Protein AF-A0A1Y5L984-F1 (afdb_monomer_lite)

pLDDT: mean 82.31, std 17.51, range [41.84, 98.06]

Radius of gyration: 14.57 Å; chains: 1; bounding box: 34×36×32 Å

Foldseek 3Di:
DDDDDLPDDDDDDDDDDPVVQVVLCVVCVLFQHHSVLSVQVVVCVVVVHDRRPVSVVSGDPVSVVVVVVVVVVPDDDDPPPPPDD

Secondary structure (DSSP, 8-state):
-PPPP--S---------HHHHHHHHHHHHHTT--HHHHHHHHHHHHTTPPPPHHHHTT--HHHHHHHHHHHGGG-SS--------

Structure (mmCIF, N/CA/C/O backbone):
data_AF-A0A1Y5L984-F1
#
_entry.id   AF-A0A1Y5L984-F1
#
loop_
_atom_site.group_PDB
_atom_site.id
_atom_site.type_symbol
_atom_site.label_atom_id
_atom_site.label_alt_id
_atom_site.label_comp_id
_atom_site.label_asym_id
_atom_site.label_entity_id
_atom_site.label_seq_id
_atom_site.pdbx_PDB_ins_code
_atom_site.Cartn_x
_atom_site.Cartn_y
_atom_site.Cartn_z
_atom_site.occupancy
_atom_site.B_iso_or_equiv
_atom_site.auth_seq_id
_atom_site.auth_comp_id
_atom_site.auth_asym_id
_atom_site.auth_atom_id
_atom_site.pdbx_PDB_model_num
ATOM 1 N N . MET A 1 1 ? 16.740 10.310 8.238 1.00 41.84 1 MET A N 1
ATOM 2 C CA . MET A 1 1 ? 15.381 10.777 8.592 1.00 41.84 1 MET A CA 1
ATOM 3 C C . MET A 1 1 ? 14.533 9.557 8.919 1.00 41.84 1 MET A C 1
ATOM 5 O O . MET A 1 1 ? 14.507 8.639 8.111 1.00 41.84 1 MET A O 1
ATOM 9 N N . GLY A 1 2 ? 13.945 9.487 10.116 1.00 58.88 2 GLY A N 1
ATOM 10 C CA . GLY A 1 2 ? 13.141 8.338 10.552 1.00 58.88 2 GLY A CA 1
ATOM 11 C C . GLY A 1 2 ? 11.766 8.317 9.884 1.00 58.88 2 GLY A C 1
ATOM 12 O O . GLY A 1 2 ? 11.180 9.367 9.629 1.00 58.88 2 GLY A O 1
ATOM 13 N N . ARG A 1 3 ? 11.255 7.122 9.583 1.00 68.38 3 ARG A N 1
ATOM 14 C CA . ARG A 1 3 ? 9.930 6.944 8.982 1.00 68.38 3 ARG A CA 1
ATOM 15 C C . ARG A 1 3 ? 8.836 7.257 10.018 1.00 68.38 3 ARG A C 1
ATOM 17 O O . ARG A 1 3 ? 8.987 6.834 11.164 1.00 68.38 3 ARG A O 1
ATOM 24 N N . PRO A 1 4 ? 7.740 7.951 9.653 1.00 71.50 4 PRO A N 1
ATOM 25 C CA . PRO A 1 4 ? 6.647 8.229 10.583 1.00 71.50 4 PRO A CA 1
ATOM 26 C C . PRO A 1 4 ? 6.082 6.944 11.199 1.00 71.50 4 PRO A C 1
ATOM 28 O O . PRO A 1 4 ? 5.912 5.938 10.503 1.00 71.50 4 PRO A O 1
ATOM 31 N N . HIS A 1 5 ? 5.775 6.980 12.497 1.00 76.56 5 HIS A N 1
ATOM 32 C CA . HIS A 1 5 ? 5.165 5.856 13.205 1.00 76.56 5 HIS A CA 1
ATOM 33 C C . HIS A 1 5 ? 3.782 5.529 12.613 1.00 76.56 5 HIS A C 1
ATOM 35 O O . HIS A 1 5 ? 2.923 6.404 12.517 1.00 76.56 5 HIS A O 1
ATOM 41 N N . LYS A 1 6 ? 3.554 4.263 12.232 1.00 82.25 6 LYS A N 1
ATOM 42 C CA . LYS A 1 6 ? 2.314 3.796 11.570 1.00 82.25 6 LYS A CA 1
ATOM 43 C C . LYS A 1 6 ? 1.197 3.369 12.545 1.00 82.25 6 LYS A C 1
ATOM 45 O O . LYS A 1 6 ? 0.159 2.874 12.106 1.00 82.25 6 LYS A O 1
ATOM 50 N N . GLY A 1 7 ? 1.391 3.552 13.853 1.00 86.56 7 GLY A N 1
ATOM 51 C CA . GLY A 1 7 ? 0.457 3.102 14.895 1.00 86.56 7 GLY A CA 1
ATOM 52 C C . GLY A 1 7 ? 0.618 1.620 15.262 1.00 86.56 7 GLY A C 1
ATOM 53 O O . GLY A 1 7 ? 1.506 0.936 14.757 1.00 86.56 7 GLY A O 1
ATOM 54 N N . THR A 1 8 ? -0.251 1.115 16.144 1.00 89.12 8 THR A N 1
ATOM 55 C CA . THR A 1 8 ? -0.236 -0.281 16.624 1.00 89.12 8 THR A CA 1
ATOM 56 C C . THR A 1 8 ? -0.588 -1.258 15.504 1.00 89.12 8 THR A C 1
ATOM 58 O O . THR A 1 8 ? -1.755 -1.369 15.129 1.00 89.12 8 THR A O 1
ATOM 61 N N . ARG A 1 9 ? 0.398 -1.976 14.956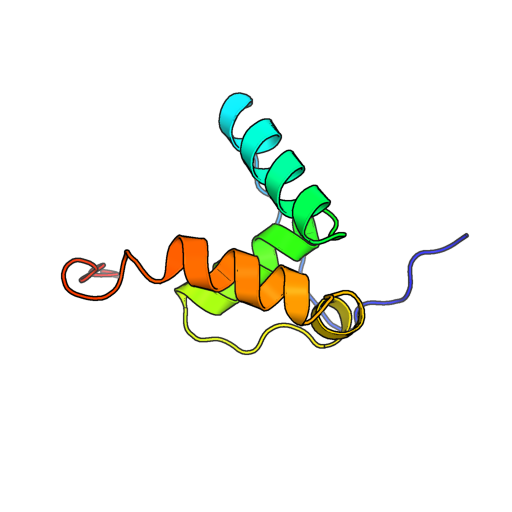 1.00 87.62 9 ARG A N 1
ATOM 62 C CA . ARG A 1 9 ? 0.226 -2.919 13.835 1.00 87.62 9 ARG A CA 1
ATOM 63 C C . ARG A 1 9 ? 1.141 -4.139 14.005 1.00 87.62 9 ARG A C 1
ATOM 65 O O . ARG A 1 9 ? 2.168 -4.051 14.673 1.00 87.62 9 ARG A O 1
ATOM 72 N N . LYS A 1 10 ? 0.776 -5.270 13.391 1.00 91.25 10 LYS A N 1
ATOM 73 C CA . LYS A 1 10 ? 1.627 -6.472 13.287 1.00 91.25 10 LYS A CA 1
ATOM 74 C C . LYS A 1 10 ? 2.331 -6.514 11.928 1.00 91.25 10 LYS A C 1
ATOM 76 O O . LYS A 1 10 ? 1.845 -5.931 10.962 1.00 91.25 10 LYS A O 1
ATOM 81 N N . CYS A 1 11 ? 3.475 -7.192 11.868 1.00 90.50 11 CYS A N 1
ATOM 82 C CA . CYS A 1 11 ? 4.245 -7.359 10.637 1.00 90.50 11 CYS A CA 1
ATOM 83 C C . CYS A 1 11 ? 3.678 -8.502 9.784 1.00 90.50 11 CYS A C 1
ATOM 85 O O . CYS A 1 11 ? 3.386 -9.575 10.312 1.00 90.50 11 CYS A O 1
ATOM 87 N N . ILE A 1 12 ? 3.579 -8.275 8.473 1.00 89.81 12 ILE A N 1
ATOM 88 C CA . ILE A 1 12 ? 3.342 -9.306 7.459 1.00 89.81 12 ILE A CA 1
ATOM 89 C C . ILE A 1 12 ? 4.627 -9.404 6.632 1.00 89.81 12 ILE A C 1
ATOM 91 O O . ILE A 1 12 ? 5.058 -8.413 6.047 1.00 89.81 12 ILE A O 1
ATOM 95 N N . SER A 1 13 ? 5.251 -10.583 6.605 1.00 92.12 13 SER A N 1
ATOM 96 C CA . SER A 1 13 ? 6.477 -10.845 5.843 1.00 92.12 13 SER A CA 1
ATOM 97 C C . SER A 1 13 ? 6.193 -11.907 4.788 1.00 92.12 13 SER A C 1
ATOM 99 O O . SER A 1 13 ? 5.850 -13.038 5.130 1.00 92.12 13 SER A O 1
ATOM 101 N N . VAL A 1 14 ? 6.295 -11.534 3.510 1.00 90.44 14 VAL A N 1
ATOM 102 C CA . VAL A 1 14 ? 5.938 -12.384 2.363 1.00 90.44 14 VAL A CA 1
ATOM 103 C C . VAL A 1 14 ? 7.043 -12.313 1.315 1.00 90.44 14 VAL A C 1
ATOM 105 O O . VAL A 1 14 ? 7.681 -11.275 1.142 1.00 90.44 14 VAL A O 1
ATOM 108 N N . ARG A 1 15 ? 7.272 -13.423 0.607 1.00 94.19 15 ARG A N 1
ATOM 109 C CA . ARG A 1 15 ? 8.187 -13.497 -0.537 1.00 94.19 15 ARG A CA 1
ATOM 110 C C . ARG A 1 15 ? 7.385 -13.763 -1.803 1.00 94.19 15 ARG A C 1
ATOM 112 O O . ARG A 1 15 ? 6.730 -14.796 -1.898 1.00 94.19 15 ARG A O 1
ATOM 119 N N . ALA A 1 16 ? 7.449 -12.842 -2.758 1.00 93.69 16 ALA A N 1
ATOM 120 C CA . ALA A 1 16 ? 6.841 -13.012 -4.074 1.00 93.69 16 ALA A CA 1
ATOM 121 C C . ALA A 1 16 ? 7.859 -13.603 -5.072 1.00 93.69 16 ALA A C 1
ATOM 123 O O . ALA A 1 16 ? 9.059 -13.344 -4.937 1.00 93.69 16 ALA A O 1
ATOM 124 N N . PRO A 1 17 ? 7.413 -14.356 -6.096 1.00 98.06 17 PRO A N 1
ATOM 125 C CA . PRO A 1 17 ? 8.232 -14.655 -7.267 1.00 98.06 17 PRO A CA 1
ATOM 126 C C . PRO A 1 17 ? 8.812 -13.377 -7.882 1.00 98.06 17 PRO A C 1
ATOM 128 O O . PRO A 1 17 ? 8.148 -12.342 -7.902 1.00 98.06 17 PRO A O 1
ATOM 131 N N . LEU A 1 18 ? 10.030 -13.454 -8.426 1.00 96.44 18 LEU A N 1
ATOM 132 C CA . LEU A 1 18 ? 10.780 -12.278 -8.887 1.00 96.44 18 LEU A CA 1
ATOM 133 C C . LEU A 1 18 ? 9.983 -11.401 -9.866 1.00 96.44 18 LEU A C 1
ATOM 135 O O . LEU A 1 18 ? 9.887 -10.193 -9.680 1.00 96.44 18 LEU A O 1
ATOM 139 N N . GLN A 1 19 ? 9.358 -12.017 -10.870 1.00 96.44 19 GLN A N 1
ATOM 140 C CA . GLN A 1 19 ? 8.562 -11.292 -11.864 1.00 96.44 19 GLN A CA 1
ATOM 141 C C . GLN A 1 19 ? 7.350 -10.589 -11.241 1.00 96.44 19 GLN A C 1
ATOM 143 O O . GLN A 1 19 ? 7.023 -9.469 -11.624 1.00 96.44 19 GLN A O 1
ATOM 148 N N . GLN A 1 20 ? 6.708 -11.222 -10.256 1.00 95.88 20 GLN A N 1
ATOM 149 C CA . GLN A 1 20 ? 5.585 -10.620 -9.545 1.00 95.88 20 GLN A CA 1
ATOM 150 C C . GLN A 1 20 ? 6.047 -9.441 -8.694 1.00 95.88 20 GLN A C 1
ATOM 152 O O . GLN A 1 20 ? 5.405 -8.398 -8.710 1.00 95.88 20 GLN A O 1
ATOM 157 N N . HIS A 1 21 ? 7.184 -9.574 -8.007 1.00 96.88 21 HIS A N 1
ATOM 158 C CA . HIS A 1 21 ? 7.766 -8.474 -7.246 1.00 96.88 21 HIS A CA 1
ATOM 159 C C . HIS A 1 21 ? 7.990 -7.243 -8.131 1.00 96.88 21 HIS A C 1
ATOM 161 O O . HIS A 1 21 ? 7.501 -6.168 -7.797 1.00 96.88 21 HIS A O 1
ATOM 167 N N . SER A 1 22 ? 8.668 -7.401 -9.274 1.00 96.06 22 SER A N 1
ATOM 168 C CA . SER A 1 22 ? 8.908 -6.296 -10.214 1.00 96.06 22 SER A CA 1
ATOM 169 C C . SER A 1 22 ? 7.611 -5.692 -10.751 1.00 96.06 22 SER A C 1
ATOM 171 O O . SER A 1 22 ? 7.498 -4.476 -10.876 1.00 96.06 22 SER A O 1
ATOM 173 N N . PHE A 1 23 ? 6.607 -6.526 -11.034 1.00 95.62 23 PHE A N 1
ATOM 174 C CA . PHE A 1 23 ? 5.297 -6.043 -11.458 1.00 95.62 23 PHE A CA 1
ATOM 175 C C . PHE A 1 23 ? 4.625 -5.193 -10.370 1.00 95.62 23 PHE A C 1
ATOM 177 O O . PHE A 1 23 ? 4.177 -4.086 -10.653 1.00 95.62 23 PHE A O 1
ATOM 184 N N . TYR A 1 24 ? 4.574 -5.669 -9.124 1.00 95.31 24 TYR A N 1
ATOM 185 C CA . TYR A 1 24 ? 3.958 -4.933 -8.014 1.00 95.31 24 TYR A CA 1
ATOM 186 C C . TYR A 1 24 ? 4.715 -3.651 -7.668 1.00 95.31 24 TYR A C 1
ATOM 188 O O . TYR A 1 24 ? 4.094 -2.657 -7.307 1.00 95.31 24 TYR A O 1
ATOM 196 N N . GLU A 1 25 ? 6.040 -3.660 -7.793 1.00 96.44 25 GLU A N 1
ATOM 197 C CA . GLU A 1 25 ? 6.879 -2.483 -7.575 1.00 96.44 25 GLU A CA 1
ATOM 198 C C . GLU A 1 25 ? 6.550 -1.370 -8.574 1.00 96.44 25 GLU A C 1
ATOM 200 O O . GLU A 1 25 ? 6.275 -0.247 -8.156 1.00 96.44 25 GLU A O 1
ATOM 205 N N . ALA A 1 26 ? 6.441 -1.698 -9.866 1.00 95.44 26 ALA A N 1
ATOM 206 C CA . ALA A 1 26 ? 6.027 -0.736 -10.886 1.00 95.44 26 ALA A CA 1
ATOM 207 C C . ALA A 1 26 ? 4.624 -0.161 -10.607 1.00 95.44 26 ALA A C 1
ATOM 209 O O . ALA A 1 26 ? 4.389 1.034 -10.773 1.00 95.44 26 ALA A O 1
ATOM 210 N N . ARG A 1 27 ? 3.686 -0.988 -10.124 1.00 93.94 27 ARG A N 1
ATOM 211 C CA . ARG A 1 27 ? 2.339 -0.523 -9.735 1.00 93.94 27 ARG A CA 1
ATOM 212 C C . ARG A 1 27 ? 2.348 0.390 -8.518 1.00 93.94 27 ARG A C 1
ATOM 214 O O . ARG A 1 27 ? 1.597 1.362 -8.470 1.00 93.94 27 ARG A O 1
ATOM 221 N N . ALA A 1 28 ? 3.188 0.084 -7.536 1.00 95.62 28 ALA A N 1
ATOM 222 C CA . ALA A 1 28 ? 3.356 0.935 -6.371 1.00 95.62 28 ALA A CA 1
ATOM 223 C C . ALA A 1 28 ? 3.903 2.311 -6.787 1.00 95.62 28 ALA A C 1
ATOM 225 O O . ALA A 1 28 ? 3.368 3.333 -6.356 1.00 95.62 28 ALA A O 1
ATOM 226 N N . GLU A 1 29 ? 4.889 2.340 -7.687 1.00 95.12 29 GLU A N 1
ATOM 227 C CA . GLU A 1 29 ? 5.478 3.571 -8.221 1.00 95.12 29 GLU A CA 1
ATOM 228 C C . GLU A 1 29 ? 4.461 4.429 -8.992 1.00 95.12 29 GLU A C 1
ATOM 230 O O . GLU A 1 29 ? 4.389 5.638 -8.758 1.00 95.12 29 GLU A O 1
ATOM 235 N N . GLU A 1 30 ? 3.607 3.817 -9.825 1.00 93.31 30 GLU A N 1
ATOM 236 C CA . GLU A 1 30 ? 2.510 4.510 -10.527 1.00 93.31 30 GLU A CA 1
ATOM 237 C C . GLU A 1 30 ? 1.629 5.314 -9.550 1.00 93.31 30 GLU A C 1
ATOM 239 O O . GLU A 1 30 ? 1.217 6.432 -9.866 1.00 93.31 30 GLU A O 1
ATOM 244 N N . LEU A 1 31 ? 1.400 4.789 -8.340 1.00 93.94 31 LEU A N 1
ATOM 245 C CA . LEU A 1 31 ? 0.604 5.416 -7.279 1.00 93.94 31 LEU A CA 1
ATOM 246 C C . LEU A 1 31 ? 1.416 6.277 -6.296 1.00 93.94 31 LEU A C 1
ATOM 248 O O . LEU A 1 31 ? 0.833 6.870 -5.389 1.00 93.94 31 LEU A O 1
ATOM 252 N N . GLY A 1 32 ? 2.742 6.358 -6.442 1.00 94.25 32 GLY A N 1
ATOM 253 C CA . GLY A 1 32 ? 3.615 7.034 -5.475 1.00 94.25 32 GLY A CA 1
ATOM 254 C C . GLY A 1 32 ? 3.674 6.338 -4.108 1.00 94.25 32 GLY A C 1
ATOM 255 O O . GLY A 1 32 ? 3.928 6.982 -3.087 1.00 94.25 32 GLY A O 1
ATOM 256 N N . LEU A 1 33 ? 3.413 5.030 -4.067 1.00 94.81 33 LEU A N 1
ATOM 257 C CA . LEU A 1 33 ? 3.446 4.208 -2.864 1.00 94.81 33 LEU A CA 1
ATOM 258 C C . LEU A 1 33 ? 4.730 3.383 -2.782 1.00 94.81 33 LEU A C 1
ATOM 260 O O . LEU A 1 33 ? 5.343 3.017 -3.778 1.00 94.81 33 LEU A O 1
ATOM 264 N N . GLU A 1 34 ? 5.098 3.012 -1.559 1.00 93.88 34 GLU A N 1
ATOM 265 C CA . GLU A 1 34 ? 6.046 1.919 -1.363 1.00 93.88 34 GLU A CA 1
ATOM 266 C C . GLU A 1 34 ? 5.348 0.571 -1.552 1.00 93.88 34 GLU A C 1
ATOM 268 O O . GLU A 1 34 ? 4.175 0.424 -1.205 1.00 93.88 34 GLU A O 1
ATOM 273 N N . LEU A 1 35 ? 6.098 -0.443 -1.993 1.00 94.88 35 LEU A N 1
ATOM 274 C CA . LEU A 1 35 ? 5.572 -1.779 -2.288 1.00 94.88 35 LEU A CA 1
ATOM 275 C C . LEU A 1 35 ? 4.717 -2.377 -1.155 1.00 94.88 35 LEU A C 1
ATOM 277 O O . LEU A 1 35 ? 3.654 -2.938 -1.407 1.00 94.88 35 LEU A O 1
ATOM 281 N N . GLY A 1 36 ? 5.142 -2.230 0.103 1.00 93.44 36 GLY A N 1
ATOM 282 C CA . GLY A 1 36 ? 4.375 -2.733 1.249 1.00 93.44 36 GLY A CA 1
ATOM 283 C C . GLY A 1 36 ? 3.053 -1.990 1.483 1.00 93.44 36 GLY A C 1
ATOM 284 O O . GLY A 1 36 ? 2.066 -2.606 1.880 1.00 93.44 36 GLY A O 1
ATOM 285 N N . ASP A 1 37 ? 3.015 -0.683 1.211 1.00 94.88 37 ASP A N 1
ATOM 286 C CA . ASP A 1 37 ? 1.787 0.112 1.319 1.00 94.88 37 ASP A CA 1
ATOM 287 C C . ASP A 1 37 ? 0.839 -0.224 0.150 1.00 94.88 37 ASP A C 1
ATOM 289 O O . ASP A 1 37 ? -0.362 -0.373 0.357 1.00 94.88 37 ASP A O 1
ATOM 293 N N . TYR A 1 38 ? 1.378 -0.445 -1.054 1.00 95.62 38 TYR A N 1
ATOM 294 C CA . TYR A 1 38 ? 0.610 -0.938 -2.202 1.00 95.62 38 TYR A CA 1
ATOM 295 C C . TYR A 1 38 ? -0.004 -2.322 -1.942 1.00 95.62 38 TYR A C 1
ATOM 297 O O . TYR A 1 38 ? -1.192 -2.525 -2.181 1.00 95.62 38 TYR A O 1
ATOM 305 N N . ALA A 1 39 ? 0.762 -3.261 -1.378 1.00 94.56 39 ALA A N 1
ATOM 306 C CA . ALA A 1 39 ? 0.245 -4.583 -1.031 1.00 94.56 39 ALA A CA 1
ATOM 307 C C . ALA A 1 39 ? -0.929 -4.501 -0.037 1.00 94.56 39 ALA A C 1
ATOM 309 O O . ALA A 1 39 ? -1.930 -5.197 -0.202 1.00 94.56 39 ALA A O 1
ATOM 310 N N . LEU A 1 40 ? -0.839 -3.626 0.971 1.00 94.12 40 LEU A N 1
ATOM 311 C CA . LEU A 1 40 ? -1.934 -3.394 1.918 1.00 94.12 40 LEU A CA 1
ATOM 312 C C . LEU A 1 40 ? -3.152 -2.735 1.268 1.00 94.12 40 LEU A C 1
ATOM 314 O O . LEU A 1 40 ? -4.268 -3.113 1.608 1.00 94.12 40 LEU A O 1
ATOM 318 N N . LEU A 1 41 ? -2.958 -1.800 0.334 1.00 94.06 41 LEU A N 1
ATOM 319 C CA . LEU A 1 41 ? -4.051 -1.213 -0.445 1.00 94.06 41 LEU A CA 1
ATOM 320 C C . LEU A 1 41 ? -4.808 -2.291 -1.233 1.00 94.06 41 LEU A C 1
ATOM 322 O O . LEU A 1 41 ? -6.031 -2.371 -1.141 1.00 94.06 41 LEU A O 1
ATOM 326 N N . VAL A 1 42 ? -4.081 -3.135 -1.971 1.00 93.06 42 VAL A N 1
ATOM 327 C CA . VAL A 1 42 ? -4.671 -4.217 -2.774 1.00 93.06 42 VAL A CA 1
ATOM 328 C C . VAL A 1 42 ? -5.411 -5.214 -1.885 1.00 93.06 42 VAL A C 1
ATOM 330 O O . VAL A 1 42 ? -6.553 -5.550 -2.179 1.00 93.06 42 VAL A O 1
ATOM 333 N N . MET A 1 43 ? -4.804 -5.651 -0.776 1.00 93.56 43 MET A N 1
ATOM 334 C CA . MET A 1 43 ? -5.462 -6.567 0.161 1.00 93.56 43 MET A CA 1
ATOM 335 C C . MET A 1 43 ? -6.706 -5.942 0.800 1.00 93.56 43 MET A C 1
ATOM 337 O O . MET A 1 43 ? -7.739 -6.597 0.864 1.00 93.56 43 MET A O 1
ATOM 341 N N . ALA A 1 44 ? -6.643 -4.684 1.245 1.00 93.25 44 ALA A N 1
ATOM 342 C CA . ALA A 1 44 ? -7.803 -4.013 1.826 1.00 93.25 44 ALA A CA 1
ATOM 343 C C . ALA A 1 44 ? -8.967 -3.963 0.827 1.00 93.25 44 ALA A C 1
ATOM 345 O O . ALA A 1 44 ? -10.084 -4.334 1.169 1.00 93.25 44 ALA A O 1
ATOM 346 N N . ARG A 1 45 ? -8.690 -3.622 -0.436 1.00 88.44 45 ARG A N 1
ATOM 347 C CA . ARG A 1 45 ? -9.698 -3.605 -1.504 1.00 88.44 45 ARG A CA 1
ATOM 348 C C . ARG A 1 45 ? -10.265 -4.980 -1.822 1.00 88.44 45 ARG A C 1
ATOM 350 O O . ARG A 1 45 ? -11.477 -5.121 -1.891 1.00 88.44 45 ARG A O 1
ATOM 357 N N . ALA A 1 46 ? -9.408 -5.989 -1.965 1.00 89.81 46 ALA A N 1
ATOM 358 C CA . ALA A 1 46 ? -9.832 -7.354 -2.277 1.00 89.81 46 ALA A CA 1
ATOM 359 C C . ALA A 1 46 ? -10.798 -7.939 -1.231 1.00 89.81 46 ALA A C 1
ATOM 361 O O . ALA A 1 46 ? -11.618 -8.789 -1.563 1.00 89.81 46 ALA A O 1
ATOM 362 N N . TYR A 1 47 ? -10.708 -7.478 0.019 1.00 90.19 47 TYR A N 1
ATOM 363 C CA . TYR A 1 47 ? -11.547 -7.933 1.129 1.00 90.19 47 TYR A CA 1
ATOM 364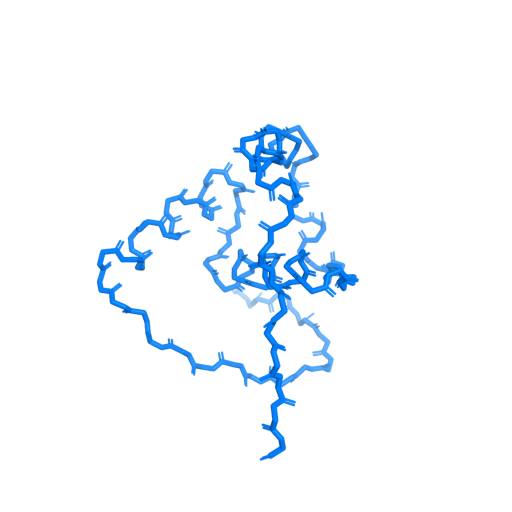 C C . TYR A 1 47 ? -12.551 -6.877 1.622 1.00 90.19 47 TYR A C 1
ATOM 366 O O . TYR A 1 47 ? -13.124 -7.056 2.695 1.00 90.19 47 TYR A O 1
ATOM 374 N N . ASN A 1 48 ? -12.777 -5.790 0.871 1.00 87.56 48 ASN A N 1
ATOM 375 C CA . ASN A 1 48 ? -13.671 -4.685 1.251 1.00 87.56 48 ASN A CA 1
ATOM 376 C C . ASN A 1 48 ? -13.414 -4.133 2.671 1.00 87.56 48 ASN A C 1
ATOM 378 O O . ASN A 1 48 ? -14.342 -3.855 3.430 1.00 87.56 48 ASN A O 1
ATOM 382 N N . LEU A 1 49 ? -12.141 -3.990 3.037 1.00 91.81 49 LEU A N 1
ATOM 383 C CA . LEU A 1 49 ? -11.690 -3.403 4.295 1.00 91.81 49 LEU A CA 1
ATOM 384 C C . LEU A 1 49 ? -11.282 -1.941 4.106 1.00 91.81 49 LEU A C 1
ATOM 386 O O . LEU A 1 49 ? -10.837 -1.531 3.031 1.00 91.81 49 LEU A O 1
ATOM 390 N N . ASP A 1 50 ? -11.339 -1.181 5.197 1.00 91.25 50 ASP A N 1
ATOM 391 C CA . ASP A 1 50 ? -10.838 0.189 5.218 1.00 91.25 50 ASP A CA 1
ATOM 392 C C . ASP A 1 50 ? -9.335 0.238 4.914 1.00 91.25 50 ASP A C 1
ATOM 394 O O . ASP A 1 50 ? -8.511 -0.457 5.524 1.00 91.25 50 ASP A O 1
ATOM 398 N N . VAL A 1 51 ? -8.962 1.116 3.983 1.00 91.44 51 VAL A N 1
ATOM 399 C CA . VAL A 1 51 ? -7.558 1.393 3.680 1.00 91.44 51 VAL A CA 1
ATOM 400 C C . VAL A 1 51 ? -6.957 2.207 4.833 1.00 91.44 51 VAL A C 1
ATOM 402 O O . VAL A 1 51 ? -7.517 3.236 5.204 1.00 91.44 51 VAL A O 1
ATOM 405 N N . PRO A 1 52 ? -5.792 1.820 5.385 1.00 91.62 52 PRO A N 1
ATOM 406 C CA . PRO A 1 52 ? -5.166 2.565 6.472 1.00 91.62 52 PRO A CA 1
ATOM 407 C C . PRO A 1 52 ? -4.919 4.050 6.149 1.00 91.62 52 PRO A C 1
ATOM 409 O O . PRO A 1 52 ? -4.301 4.374 5.135 1.00 91.62 52 PRO A O 1
ATOM 412 N N . ASP A 1 53 ? -5.268 4.950 7.075 1.00 90.81 53 ASP A N 1
ATOM 413 C CA . ASP A 1 53 ? -5.153 6.411 6.900 1.00 90.81 53 ASP A CA 1
ATOM 414 C C . ASP A 1 53 ? -3.775 6.897 6.436 1.00 90.81 53 ASP A C 1
ATOM 416 O O . ASP A 1 53 ? -3.656 7.857 5.676 1.00 90.81 53 ASP A O 1
ATOM 420 N N . TYR A 1 54 ? -2.696 6.263 6.904 1.00 89.69 54 TYR A N 1
ATOM 421 C CA . TYR A 1 54 ? -1.335 6.658 6.527 1.00 89.69 54 TYR A CA 1
ATOM 422 C C . TYR A 1 54 ? -1.006 6.348 5.059 1.00 89.69 54 TYR A C 1
ATOM 424 O O . TYR A 1 54 ? -0.045 6.908 4.534 1.00 89.69 54 TYR A O 1
ATOM 432 N N . ILE A 1 55 ? -1.763 5.450 4.424 1.00 92.81 55 ILE A N 1
ATOM 433 C CA . ILE A 1 55 ? -1.696 5.159 2.989 1.00 92.81 55 ILE A CA 1
ATOM 434 C C . ILE A 1 55 ? -2.562 6.172 2.248 1.00 92.81 55 ILE A C 1
ATOM 436 O O . ILE A 1 55 ? -2.075 6.801 1.315 1.00 92.81 55 ILE A O 1
ATOM 440 N N . LEU A 1 56 ? -3.794 6.411 2.720 1.00 90.56 56 LEU A N 1
ATOM 441 C CA . LEU A 1 56 ? -4.702 7.406 2.136 1.00 90.56 56 LEU A CA 1
ATOM 442 C C . LEU A 1 56 ? -4.053 8.793 2.029 1.00 90.56 56 LEU A C 1
ATOM 444 O O . LEU A 1 56 ? -4.165 9.446 1.001 1.00 90.56 56 LEU A O 1
ATOM 448 N N . LYS A 1 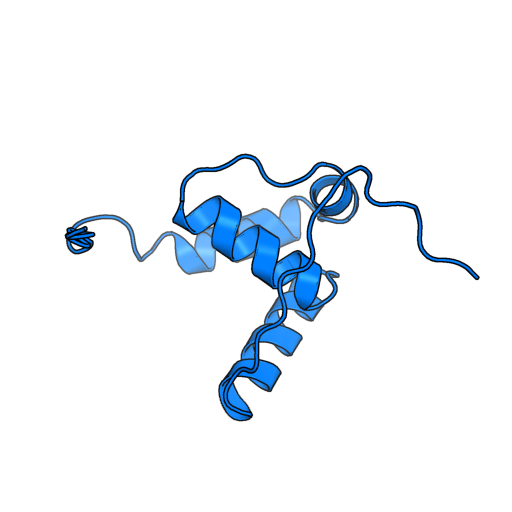57 ? -3.283 9.209 3.042 1.00 90.75 57 LYS A N 1
ATOM 449 C CA . LYS A 1 57 ? -2.544 10.487 3.045 1.00 90.75 57 LYS A CA 1
ATOM 450 C C . LYS A 1 57 ? -1.465 10.614 1.963 1.00 90.75 57 LYS A C 1
ATOM 452 O O . LYS A 1 57 ? -0.987 11.719 1.732 1.00 90.75 57 LYS A O 1
ATOM 457 N N . LYS A 1 58 ? -1.027 9.504 1.367 1.00 91.06 58 LYS A N 1
ATOM 458 C CA . LYS A 1 58 ? -0.012 9.479 0.302 1.00 91.06 58 LYS A CA 1
ATOM 459 C C . LYS A 1 58 ? -0.625 9.381 -1.087 1.00 91.06 58 LYS A C 1
ATOM 461 O O . LYS A 1 58 ? 0.064 9.654 -2.063 1.00 91.06 58 LYS A O 1
ATOM 466 N N . LEU A 1 59 ? -1.872 8.927 -1.166 1.00 91.31 59 LEU A N 1
ATOM 467 C CA . LEU A 1 59 ? -2.535 8.665 -2.428 1.00 91.31 59 LEU A CA 1
ATOM 468 C C . LEU A 1 59 ? -2.959 9.973 -3.083 1.00 91.31 59 LEU A C 1
ATOM 470 O O . LEU A 1 59 ? -3.603 10.822 -2.471 1.00 91.31 59 LEU A O 1
ATOM 474 N N . ASP A 1 60 ? -2.626 10.082 -4.361 1.00 91.12 60 ASP A N 1
ATOM 475 C CA . ASP A 1 60 ? -3.226 11.053 -5.259 1.00 91.12 60 ASP A CA 1
ATOM 476 C C . ASP A 1 60 ? -4.587 10.499 -5.728 1.00 91.12 60 ASP A C 1
ATOM 478 O O . ASP A 1 60 ? -4.619 9.423 -6.342 1.00 91.12 60 ASP A O 1
ATOM 482 N N . PRO A 1 61 ? -5.710 11.188 -5.448 1.00 88.00 61 PRO A N 1
ATOM 483 C CA . PRO A 1 61 ? -7.038 10.733 -5.847 1.00 88.00 61 PRO A CA 1
ATOM 484 C C . PRO A 1 61 ? -7.183 10.492 -7.354 1.00 88.00 61 PRO A C 1
ATOM 486 O O . PRO A 1 61 ? -7.910 9.583 -7.754 1.00 88.00 61 PRO A O 1
ATOM 489 N N . GLU A 1 62 ? -6.495 11.264 -8.200 1.00 89.00 62 GLU A N 1
ATOM 490 C CA . GLU A 1 62 ? -6.585 11.105 -9.654 1.00 89.00 62 GLU A CA 1
ATOM 491 C C . GLU A 1 62 ? -5.892 9.825 -10.115 1.00 89.00 62 GLU A C 1
ATOM 493 O O . GLU A 1 62 ? -6.462 9.045 -10.882 1.00 89.00 62 GLU A O 1
ATOM 498 N N . LYS A 1 63 ? -4.690 9.565 -9.591 1.00 88.19 63 LYS A N 1
ATOM 499 C CA . LYS A 1 63 ? -3.949 8.326 -9.865 1.00 88.19 63 LYS A CA 1
ATOM 500 C C . LYS A 1 63 ? -4.687 7.108 -9.333 1.00 88.19 63 LYS A C 1
ATOM 502 O O . LYS A 1 63 ? -4.716 6.071 -9.991 1.00 88.19 63 LYS A O 1
ATOM 507 N N . LEU A 1 64 ? -5.304 7.245 -8.160 1.00 86.94 64 LEU A N 1
ATOM 508 C CA . LEU A 1 64 ? -6.100 6.189 -7.556 1.00 86.94 64 LEU A CA 1
ATOM 509 C C . LEU A 1 64 ? -7.314 5.844 -8.418 1.00 86.94 64 LEU A C 1
ATOM 511 O O . LEU A 1 64 ? -7.558 4.6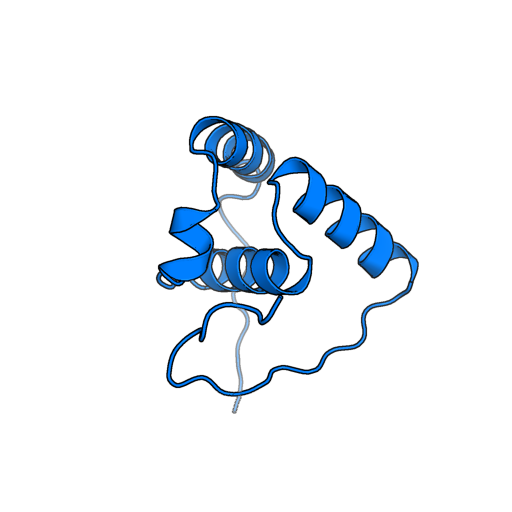70 -8.679 1.00 86.94 64 LEU A O 1
ATOM 515 N N . ARG A 1 65 ? -8.026 6.861 -8.911 1.00 85.56 65 ARG A N 1
ATOM 516 C CA . ARG A 1 65 ? -9.159 6.681 -9.819 1.00 85.56 65 ARG A CA 1
ATOM 517 C C . ARG A 1 65 ? -8.735 6.021 -11.131 1.00 85.56 65 ARG A C 1
ATOM 519 O O . ARG A 1 65 ? -9.354 5.046 -11.534 1.00 85.56 65 ARG A O 1
ATOM 526 N N . ALA A 1 66 ? -7.652 6.487 -11.755 1.00 84.62 66 ALA A N 1
ATOM 527 C CA . ALA A 1 66 ? -7.126 5.887 -12.985 1.00 84.62 66 ALA A CA 1
ATOM 528 C C . ALA A 1 66 ? -6.676 4.427 -12.783 1.00 84.62 66 ALA A C 1
ATOM 530 O O . ALA A 1 66 ? -6.839 3.584 -13.668 1.00 84.62 66 ALA A O 1
ATOM 531 N N . HIS A 1 67 ? -6.114 4.117 -11.612 1.00 85.56 67 HIS A N 1
ATOM 532 C CA . HIS A 1 67 ? -5.814 2.749 -11.213 1.00 85.56 67 HIS A CA 1
ATOM 533 C C . HIS A 1 67 ? -7.100 1.926 -11.072 1.00 85.56 67 HIS A C 1
ATOM 535 O O . HIS A 1 67 ? -7.188 0.852 -11.649 1.00 85.56 67 HIS A O 1
ATOM 541 N N . ASP A 1 68 ? -8.113 2.417 -10.361 1.00 82.25 68 ASP A N 1
ATOM 542 C CA . ASP A 1 68 ? -9.369 1.686 -10.145 1.00 82.25 68 ASP A CA 1
ATOM 543 C C . ASP A 1 68 ? -10.144 1.427 -11.430 1.00 82.25 68 ASP A C 1
ATOM 545 O O . ASP A 1 68 ? -10.600 0.309 -11.645 1.00 82.25 68 ASP A O 1
ATOM 549 N N . GLU A 1 69 ? -10.210 2.402 -12.333 1.00 80.19 69 GLU A N 1
ATOM 550 C CA . GLU A 1 69 ? -10.810 2.239 -13.661 1.00 80.19 69 GLU A CA 1
ATOM 551 C C . GLU A 1 69 ? -10.139 1.102 -14.456 1.00 80.19 69 GLU A C 1
ATOM 553 O O . GLU A 1 69 ? -10.809 0.374 -15.189 1.00 80.19 69 GLU A O 1
ATOM 558 N N . ARG A 1 70 ? -8.830 0.881 -14.264 1.00 71.50 70 ARG A N 1
ATOM 559 C CA . ARG A 1 70 ? -8.088 -0.227 -14.889 1.00 71.50 70 ARG A CA 1
ATOM 560 C C . ARG A 1 70 ? -8.472 -1.601 -14.326 1.00 71.50 70 ARG A C 1
ATOM 562 O O . ARG A 1 70 ? -8.330 -2.590 -15.040 1.00 71.50 70 ARG A O 1
ATOM 569 N N . TYR A 1 71 ? -8.938 -1.673 -13.078 1.00 66.12 71 TYR A N 1
ATOM 570 C CA . TYR A 1 71 ? -9.279 -2.928 -12.389 1.00 66.12 71 TYR A CA 1
ATOM 571 C C . TYR A 1 71 ? -10.788 -3.150 -12.196 1.00 66.12 71 TYR A C 1
ATOM 573 O O . TYR A 1 71 ? -11.192 -4.258 -11.854 1.00 66.12 71 TYR A O 1
ATOM 581 N N . ALA A 1 72 ? -11.632 -2.156 -12.489 1.00 60.44 72 ALA A N 1
ATOM 582 C CA . ALA A 1 72 ? -13.094 -2.257 -12.447 1.00 60.44 72 ALA A CA 1
ATOM 583 C C . ALA A 1 72 ? -13.684 -3.256 -13.469 1.00 60.44 72 ALA A C 1
ATOM 585 O O . ALA A 1 72 ? -14.878 -3.533 -13.447 1.00 60.44 72 ALA A O 1
ATOM 586 N N . VAL A 1 73 ? -12.858 -3.822 -14.356 1.00 50.75 73 VAL A N 1
ATOM 587 C CA . VAL A 1 73 ? -13.268 -4.810 -15.370 1.00 50.75 73 VAL A CA 1
ATOM 588 C C . VAL A 1 73 ? -13.431 -6.227 -14.787 1.00 50.75 73 VAL A C 1
ATOM 590 O O . VAL A 1 73 ? -13.955 -7.103 -15.465 1.00 50.75 73 VAL A O 1
ATOM 593 N N . CYS A 1 74 ? -13.043 -6.467 -13.529 1.00 48.38 74 CYS A N 1
ATOM 594 C CA . CYS A 1 74 ? -13.179 -7.776 -12.872 1.00 48.38 74 CYS A CA 1
ATOM 595 C C . CYS A 1 74 ? -14.358 -7.853 -11.887 1.00 48.38 74 CYS A C 1
ATOM 597 O O . CYS A 1 74 ? -14.258 -8.569 -10.890 1.00 48.38 74 CYS A O 1
ATOM 599 N N . ASP A 1 75 ? -15.447 -7.111 -12.114 1.00 46.91 75 ASP A N 1
ATOM 600 C CA . ASP A 1 75 ? -16.652 -7.287 -11.303 1.00 46.91 75 ASP A CA 1
ATOM 601 C C . ASP A 1 75 ? -17.531 -8.424 -11.846 1.00 46.91 75 ASP A C 1
ATOM 603 O O . ASP A 1 75 ? -17.891 -8.464 -13.025 1.00 46.91 75 ASP A O 1
ATOM 607 N N . SER A 1 76 ? -17.919 -9.283 -10.905 1.00 50.19 76 SER A N 1
ATOM 608 C CA . SER A 1 76 ? -18.938 -10.335 -10.920 1.00 50.19 76 SER A CA 1
ATOM 609 C C . SER A 1 76 ? -18.580 -11.746 -11.438 1.00 50.19 76 SER A C 1
ATOM 611 O O . SER A 1 76 ? -18.167 -11.958 -12.572 1.00 50.19 76 SER A O 1
ATOM 613 N N . SER A 1 77 ? -18.853 -12.722 -10.554 1.00 48.91 77 SER A N 1
ATOM 614 C CA . SER A 1 77 ? -18.780 -14.196 -10.659 1.00 48.91 77 SER A CA 1
ATOM 615 C C . SER A 1 77 ? -17.390 -14.837 -10.731 1.00 48.91 77 SER A C 1
ATOM 617 O O . SER A 1 77 ? -16.861 -15.014 -11.814 1.00 48.91 77 SER A O 1
ATOM 619 N N . ASP 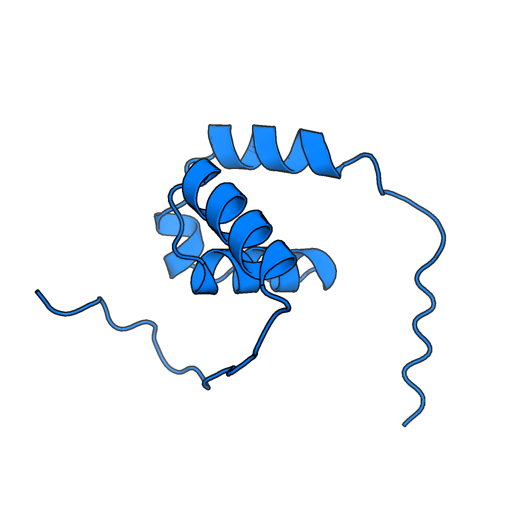A 1 78 ? -16.815 -15.182 -9.568 1.00 47.88 78 ASP A N 1
ATOM 620 C CA . ASP A 1 78 ? -16.127 -16.472 -9.295 1.00 47.88 78 ASP A CA 1
ATOM 621 C C . ASP A 1 78 ? -15.153 -16.366 -8.109 1.00 47.88 78 ASP A C 1
ATOM 623 O O . ASP A 1 78 ? -13.955 -16.618 -8.224 1.00 47.88 78 ASP A O 1
ATOM 627 N N . ASN A 1 79 ? -15.641 -15.997 -6.922 1.00 47.75 79 ASN A N 1
ATOM 628 C CA . ASN A 1 79 ? -14.825 -16.162 -5.718 1.00 47.75 79 ASN A CA 1
ATOM 629 C C . ASN A 1 79 ? -15.657 -16.656 -4.535 1.00 47.75 79 ASN A C 1
ATOM 631 O O . ASN A 1 79 ? -15.652 -16.068 -3.456 1.00 47.75 79 ASN A O 1
ATOM 635 N N . GLU A 1 80 ? -16.342 -17.786 -4.730 1.00 44.50 80 GLU A N 1
ATOM 636 C CA . GLU A 1 80 ? -16.589 -18.715 -3.626 1.00 44.50 80 GLU A CA 1
ATOM 637 C C . GLU A 1 80 ? -15.251 -19.360 -3.231 1.00 44.50 80 GLU A C 1
ATOM 639 O O . GLU A 1 80 ? -14.984 -20.532 -3.493 1.00 44.50 80 GLU A O 1
ATOM 644 N N . LEU A 1 81 ? -14.366 -18.590 -2.592 1.00 51.44 81 LEU A N 1
ATOM 645 C CA . LEU A 1 81 ? -13.296 -19.190 -1.806 1.00 51.44 81 LEU A CA 1
ATOM 646 C C . LEU A 1 81 ? -13.937 -19.730 -0.532 1.00 51.44 81 LEU A C 1
ATOM 648 O O . LEU A 1 81 ? -14.048 -19.046 0.485 1.00 51.44 81 LEU A O 1
ATOM 652 N N . SER A 1 82 ? -14.381 -20.983 -0.631 1.00 43.44 82 SER A N 1
ATOM 653 C CA . SER A 1 82 ? -14.646 -21.867 0.494 1.00 43.44 82 SER A CA 1
ATOM 654 C C . SER A 1 82 ? -13.392 -21.929 1.366 1.00 43.44 82 SER A C 1
ATOM 656 O O . SER A 1 82 ? -12.497 -22.745 1.149 1.00 43.44 82 SER A O 1
ATOM 658 N N . ILE A 1 83 ? -13.311 -21.047 2.360 1.00 48.00 83 ILE A N 1
ATOM 659 C CA . ILE A 1 83 ? -12.391 -21.208 3.481 1.00 48.00 83 ILE A CA 1
ATOM 660 C C . ILE A 1 83 ? -13.015 -22.290 4.364 1.00 48.00 83 ILE A C 1
ATOM 662 O O . ILE A 1 83 ? -13.805 -22.011 5.264 1.00 48.00 83 ILE A O 1
ATOM 666 N N . SER A 1 84 ? -12.722 -23.549 4.043 1.00 42.47 84 SER A N 1
ATOM 667 C CA . SER A 1 84 ? -12.928 -24.652 4.975 1.00 42.47 84 SER A CA 1
ATOM 668 C C . SER A 1 84 ? -11.823 -24.616 6.034 1.00 42.47 84 SER A C 1
ATOM 670 O O . SER A 1 84 ? -10.664 -24.351 5.714 1.00 42.47 84 SER A O 1
ATOM 672 N N . ALA A 1 85 ? -12.268 -24.803 7.276 1.00 43.22 85 ALA A N 1
ATOM 673 C CA . ALA A 1 85 ? -11.563 -24.654 8.549 1.00 43.22 85 ALA A CA 1
ATOM 674 C C . ALA A 1 85 ? -10.249 -25.437 8.691 1.00 43.22 85 ALA A C 1
ATOM 676 O O . ALA A 1 85 ? -10.121 -26.515 8.068 1.00 43.22 85 ALA A O 1
#

Sequence (85 aa):
MGRPHKGTRKCISVRAPLQQHSFYEARAEELGLELGDYALLVMARAYNLDVPDYILKKLDPEKLRAHDERYA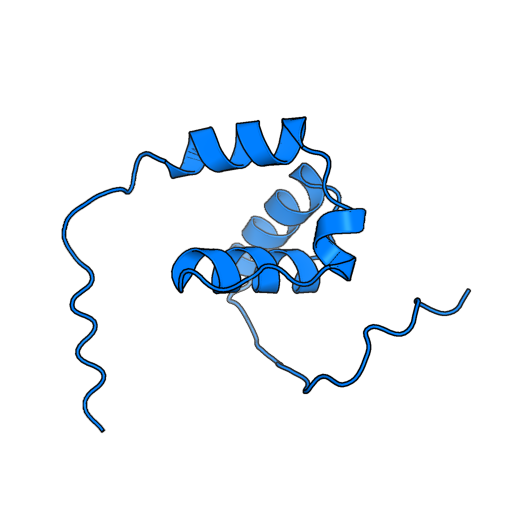VCDSSDNELSISA